Protein AF-A0A7Y4INV1-F1 (afdb_monomer_lite)

Sequence (127 aa):
MSKNYPPEASSPQYVGLEEFLYYEAFKELRLPQLPFRRKFSSPDDAAAATRYRADVVTALAEEKGFKRLPPVEHCALYERGDAALLLYRHPTQPTFSFILGCEDSAEMERLAKDFETRTGLKSVITR

Radius of gyration: 15.94 Å; chains: 1; bounding box: 28×28×62 Å

Organism: Myxococcus xanthus (NCBI:txid34)

Structure (mmCIF, N/CA/C/O backbone):
data_AF-A0A7Y4INV1-F1
#
_entry.id   AF-A0A7Y4INV1-F1
#
loop_
_atom_site.group_PDB
_atom_site.id
_atom_site.type_symbol
_atom_site.label_atom_id
_atom_site.label_alt_id
_atom_site.label_comp_id
_atom_site.label_asym_id
_atom_site.label_entity_id
_atom_site.label_seq_id
_atom_site.pdbx_PDB_ins_code
_atom_site.Cartn_x
_atom_site.Cartn_y
_atom_site.Cartn_z
_atom_site.occupancy
_atom_site.B_iso_or_equiv
_atom_site.auth_seq_id
_atom_site.auth_comp_id
_atom_site.auth_asym_id
_atom_site.auth_atom_id
_atom_site.pdbx_PDB_model_num
ATOM 1 N N . MET A 1 1 ? 1.506 5.602 -48.655 1.00 38.97 1 MET A N 1
ATOM 2 C CA . MET A 1 1 ? 1.590 4.253 -48.056 1.00 38.97 1 MET A CA 1
ATOM 3 C C . MET A 1 1 ? 1.670 4.412 -4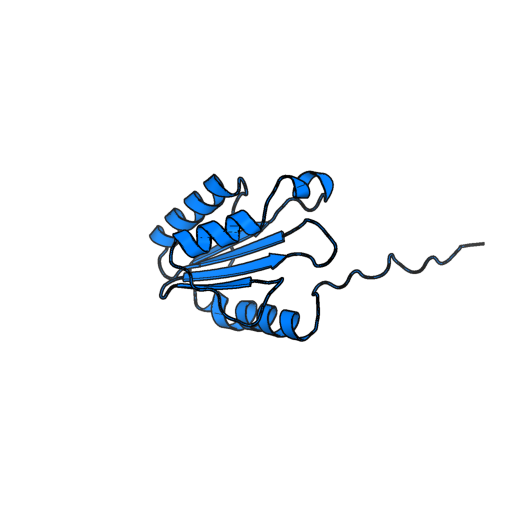6.549 1.00 38.97 1 MET A C 1
ATOM 5 O O . MET A 1 1 ? 2.745 4.666 -46.022 1.00 38.97 1 MET A O 1
ATOM 9 N N . SER A 1 2 ? 0.524 4.364 -45.874 1.00 41.84 2 SER A N 1
ATOM 10 C CA . SER A 1 2 ? 0.443 4.470 -44.416 1.00 41.84 2 SER A CA 1
ATOM 11 C C . SER A 1 2 ? 0.864 3.136 -43.807 1.00 41.84 2 SER A C 1
ATOM 13 O O . SER A 1 2 ? 0.171 2.135 -43.970 1.00 41.84 2 SER A O 1
ATOM 15 N N . LYS A 1 3 ? 2.029 3.099 -43.154 1.00 44.56 3 LYS A N 1
ATOM 16 C CA . LYS A 1 3 ? 2.408 1.968 -42.305 1.00 44.56 3 LYS A CA 1
ATOM 17 C C . LYS A 1 3 ? 1.518 2.012 -41.066 1.00 44.56 3 LYS A C 1
ATOM 19 O O . LYS A 1 3 ? 1.729 2.844 -40.190 1.00 44.56 3 LYS A O 1
ATOM 24 N N . ASN A 1 4 ? 0.537 1.115 -41.016 1.00 50.25 4 ASN A N 1
ATOM 25 C CA . ASN A 1 4 ? -0.119 0.715 -39.777 1.00 50.25 4 ASN A CA 1
ATOM 26 C C . ASN A 1 4 ? 0.932 0.022 -38.903 1.00 50.25 4 ASN A C 1
ATOM 28 O O . ASN A 1 4 ? 1.111 -1.192 -38.980 1.00 50.25 4 ASN A O 1
ATOM 32 N N . TYR A 1 5 ? 1.676 0.800 -38.121 1.00 50.19 5 TYR A N 1
ATOM 33 C CA . TYR A 1 5 ? 2.339 0.250 -36.949 1.00 50.19 5 TYR A CA 1
ATOM 34 C C . TYR A 1 5 ? 1.228 -0.170 -35.978 1.00 50.19 5 TYR A C 1
ATOM 36 O O . TYR A 1 5 ? 0.318 0.631 -35.744 1.00 50.19 5 TYR A O 1
ATOM 44 N N . PRO A 1 6 ? 1.231 -1.406 -35.447 1.00 51.50 6 PRO A N 1
ATOM 45 C CA . PRO A 1 6 ? 0.352 -1.718 -34.331 1.00 51.50 6 PRO A CA 1
ATOM 46 C C . PRO A 1 6 ? 0.675 -0.739 -33.189 1.00 51.50 6 PRO A C 1
ATOM 48 O O . PRO A 1 6 ? 1.837 -0.330 -33.071 1.00 51.50 6 PRO A O 1
ATOM 51 N N . PRO A 1 7 ? -0.320 -0.319 -32.385 1.00 57.25 7 PRO A N 1
ATOM 52 C CA . PRO A 1 7 ? -0.048 0.507 -31.214 1.00 57.25 7 PRO A CA 1
ATOM 53 C C . PRO A 1 7 ? 1.028 -0.189 -30.379 1.00 57.25 7 PRO A C 1
ATOM 55 O O . PRO A 1 7 ? 1.050 -1.423 -30.331 1.00 57.25 7 PRO A O 1
ATOM 58 N N . GLU A 1 8 ? 1.941 0.602 -29.804 1.00 57.84 8 GLU A N 1
ATOM 59 C CA . GLU A 1 8 ? 2.994 0.136 -28.897 1.00 57.84 8 GLU A CA 1
ATOM 60 C C . GLU A 1 8 ? 2.468 -1.035 -28.070 1.00 57.84 8 GLU A C 1
ATOM 62 O O . GLU A 1 8 ? 1.415 -0.912 -27.440 1.00 57.84 8 GLU A O 1
ATOM 67 N N . ALA A 1 9 ? 3.134 -2.191 -28.178 1.00 55.03 9 ALA A N 1
ATOM 68 C CA . ALA A 1 9 ? 2.698 -3.434 -27.559 1.00 55.03 9 ALA A CA 1
ATOM 69 C C . ALA A 1 9 ? 2.206 -3.140 -26.140 1.00 55.03 9 ALA A C 1
ATOM 71 O O . ALA A 1 9 ? 2.980 -2.634 -25.324 1.00 55.03 9 ALA A O 1
ATOM 72 N N . SER A 1 10 ? 0.913 -3.379 -25.881 1.00 62.00 10 SER A N 1
ATOM 73 C CA . SER A 1 10 ? 0.303 -3.103 -24.584 1.00 62.00 10 SER A CA 1
ATOM 74 C C . SER A 1 10 ? 1.146 -3.790 -23.522 1.00 62.00 10 SER A C 1
ATOM 76 O O . SER A 1 10 ? 1.169 -5.018 -23.437 1.00 62.00 10 SER A O 1
ATOM 78 N N . SER A 1 11 ? 1.913 -2.999 -22.773 1.00 66.50 11 SER A N 1
ATOM 79 C CA . SER A 1 11 ? 2.734 -3.545 -21.705 1.00 66.50 11 SER A CA 1
ATOM 80 C C . SER A 1 11 ? 1.784 -4.163 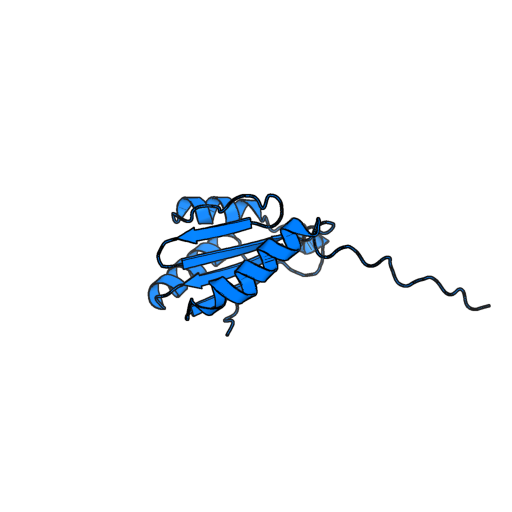-20.685 1.00 66.50 11 SER A C 1
ATOM 82 O O . SER A 1 11 ? 0.760 -3.545 -20.370 1.00 66.50 11 SER A O 1
ATOM 84 N N . PRO A 1 12 ? 2.064 -5.382 -20.202 1.00 79.62 12 PRO A N 1
ATOM 85 C CA . PRO A 1 12 ? 1.208 -5.999 -19.205 1.00 79.62 12 PRO A CA 1
ATOM 86 C C . PRO A 1 12 ? 1.140 -5.075 -17.984 1.00 79.62 12 PRO A C 1
ATOM 88 O O . PRO A 1 12 ? 2.154 -4.516 -17.580 1.00 79.62 12 PRO A O 1
ATOM 91 N N . GLN A 1 13 ? -0.052 -4.883 -17.418 1.00 85.06 13 GLN A N 1
ATOM 92 C CA . GLN A 1 13 ? -0.221 -4.083 -16.196 1.00 85.06 13 GLN A CA 1
ATOM 93 C C . GLN A 1 13 ? 0.171 -4.874 -14.940 1.00 85.06 13 GLN A C 1
ATOM 95 O O . GLN A 1 13 ? 0.493 -4.299 -13.915 1.00 85.06 13 GLN A O 1
ATOM 100 N N . TYR A 1 14 ? 0.192 -6.201 -15.018 1.00 87.88 14 TYR A N 1
ATOM 101 C CA . TYR A 1 14 ? 0.520 -7.088 -13.904 1.00 87.88 14 TYR A CA 1
ATOM 102 C C . TYR A 1 14 ? 1.477 -8.176 -14.392 1.00 87.88 14 TYR A C 1
ATOM 104 O O . TYR A 1 14 ? 1.444 -8.526 -15.572 1.00 87.88 14 TYR A O 1
ATOM 112 N N . VAL A 1 15 ? 2.322 -8.724 -13.510 1.00 87.56 15 VAL A N 1
ATOM 113 C CA . VAL A 1 15 ? 3.275 -9.789 -13.891 1.00 87.56 15 VAL A CA 1
ATOM 114 C C . VAL A 1 15 ? 2.539 -11.076 -14.288 1.00 87.56 15 VAL A C 1
ATOM 116 O O . VAL A 1 15 ? 3.022 -11.832 -15.127 1.00 87.56 15 VAL A O 1
ATOM 119 N N . GLY A 1 16 ? 1.339 -11.306 -13.745 1.00 88.69 16 GLY A N 1
ATOM 120 C CA . GLY A 1 16 ? 0.489 -12.440 -14.097 1.00 88.69 16 GLY A CA 1
ATOM 121 C C . GLY A 1 16 ? -0.919 -12.349 -13.509 1.00 88.69 16 GLY A C 1
ATOM 122 O O . GLY A 1 16 ? -1.247 -11.415 -12.776 1.00 88.69 16 GLY A O 1
ATOM 123 N N . LEU A 1 17 ? -1.753 -13.345 -13.833 1.00 8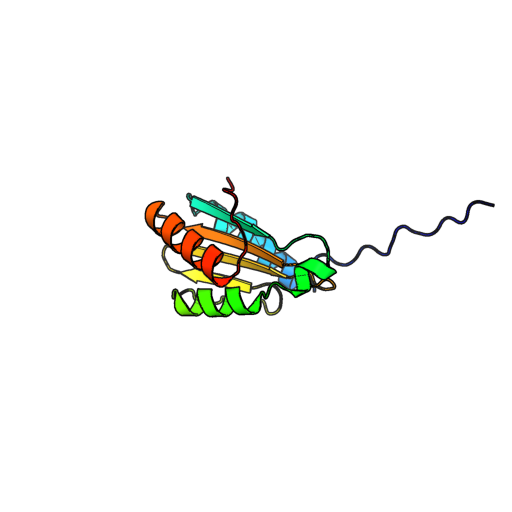8.75 17 LEU A N 1
ATOM 124 C CA . LEU A 1 17 ? -3.148 -13.425 -13.380 1.00 88.75 17 LEU A CA 1
ATOM 125 C C . LEU A 1 17 ? -3.264 -13.512 -11.853 1.00 88.75 17 LEU A C 1
ATOM 127 O O . LEU A 1 17 ? -4.145 -12.891 -11.273 1.00 88.75 17 LEU A O 1
ATOM 131 N N . GLU A 1 18 ? -2.381 -14.270 -11.205 1.00 87.38 18 GLU A N 1
ATOM 132 C CA . GLU A 1 18 ? -2.393 -14.435 -9.751 1.00 87.38 18 GLU A CA 1
ATOM 133 C C . GLU A 1 18 ? -2.190 -13.093 -9.031 1.00 87.38 18 GLU A C 1
ATOM 135 O O . GLU A 1 18 ? -3.016 -12.703 -8.208 1.00 87.38 18 GLU A O 1
ATOM 140 N N . GLU A 1 19 ? -1.151 -12.336 -9.399 1.00 87.50 19 GLU A N 1
ATOM 141 C CA . GLU A 1 19 ? -0.912 -11.012 -8.817 1.00 87.50 19 GLU A CA 1
ATOM 142 C C . GLU A 1 19 ? -2.046 -10.033 -9.095 1.00 87.50 19 GLU A C 1
ATOM 144 O O . GLU A 1 19 ? -2.426 -9.282 -8.200 1.00 87.50 19 GLU A O 1
ATOM 149 N N . PHE A 1 20 ? -2.599 -10.057 -10.310 1.00 90.25 20 PHE A N 1
ATOM 150 C CA . PHE A 1 20 ? -3.773 -9.262 -10.653 1.00 90.25 20 PHE A CA 1
ATOM 151 C C . PHE A 1 20 ? -4.940 -9.558 -9.703 1.00 90.25 20 PHE A C 1
ATOM 153 O O . PHE A 1 20 ? -5.516 -8.634 -9.132 1.00 90.25 20 PHE A O 1
ATOM 160 N N . LEU A 1 21 ? -5.263 -10.838 -9.488 1.00 90.75 21 LEU A N 1
ATOM 161 C CA . LEU A 1 21 ? -6.375 -11.240 -8.629 1.00 90.75 21 LEU A CA 1
ATOM 162 C C . LEU A 1 21 ? -6.156 -10.811 -7.177 1.00 90.75 21 LEU A C 1
ATOM 164 O O . LEU A 1 21 ? -7.076 -10.276 -6.564 1.00 90.75 21 LEU A O 1
ATOM 168 N N . TYR A 1 22 ? -4.953 -10.997 -6.631 1.00 89.44 22 TYR A N 1
ATOM 169 C CA . TYR A 1 22 ? -4.646 -10.561 -5.266 1.00 89.44 22 TYR A CA 1
ATOM 170 C C . TYR A 1 22 ? -4.676 -9.042 -5.121 1.00 89.44 22 TYR A C 1
ATOM 172 O O . TYR A 1 22 ? -5.237 -8.529 -4.150 1.00 89.44 22 TYR A O 1
ATOM 180 N N . TYR A 1 23 ? -4.099 -8.325 -6.086 1.00 91.38 23 TYR A N 1
ATOM 181 C CA . TYR A 1 23 ? -4.092 -6.870 -6.102 1.00 91.38 23 TYR A CA 1
ATOM 182 C C . TYR A 1 23 ? -5.517 -6.310 -6.128 1.00 91.38 23 TYR A C 1
ATOM 184 O O . TYR A 1 23 ? -5.878 -5.520 -5.255 1.00 91.38 23 TYR A O 1
ATOM 192 N N . GLU A 1 24 ? -6.345 -6.751 -7.079 1.00 92.00 24 GLU A N 1
ATOM 193 C CA . GLU A 1 24 ? -7.719 -6.264 -7.207 1.00 92.00 24 GLU A CA 1
ATOM 194 C C . GLU A 1 24 ? -8.595 -6.721 -6.037 1.00 92.00 24 GLU A C 1
ATOM 196 O O . GLU A 1 24 ? -9.351 -5.917 -5.505 1.00 92.00 24 GLU A O 1
ATOM 201 N N . ALA A 1 25 ? -8.461 -7.958 -5.546 1.00 91.69 25 ALA A N 1
ATOM 202 C CA . ALA A 1 25 ? -9.219 -8.401 -4.375 1.00 91.69 25 ALA A CA 1
ATOM 203 C C . ALA A 1 25 ? -8.902 -7.544 -3.141 1.00 91.69 25 ALA A C 1
ATOM 205 O O . ALA A 1 25 ? -9.808 -7.111 -2.431 1.00 91.69 25 ALA A O 1
ATOM 206 N N . PHE A 1 26 ? -7.628 -7.239 -2.892 1.00 92.69 26 PHE A N 1
ATOM 207 C CA . PHE A 1 26 ? -7.252 -6.378 -1.773 1.00 92.69 26 PHE A CA 1
ATOM 208 C C . PHE A 1 26 ? -7.753 -4.941 -1.968 1.00 92.69 26 PHE A C 1
ATOM 210 O O . PHE A 1 26 ? -8.265 -4.320 -1.031 1.00 92.69 26 PHE A O 1
ATOM 217 N N . LYS A 1 27 ? -7.643 -4.423 -3.195 1.00 92.81 27 LYS A N 1
ATOM 218 C CA . LYS A 1 27 ? -8.085 -3.077 -3.555 1.00 92.81 27 LYS A CA 1
ATOM 219 C C . LYS A 1 27 ? -9.596 -2.893 -3.441 1.00 92.81 27 LYS A C 1
ATOM 221 O O . LYS A 1 27 ? -10.026 -1.858 -2.948 1.00 92.81 27 LYS A O 1
ATOM 226 N N . GLU A 1 28 ? -10.377 -3.882 -3.859 1.00 94.00 28 GLU A N 1
ATOM 227 C CA . GLU A 1 28 ? -11.838 -3.796 -3.950 1.00 94.00 28 GLU A CA 1
ATOM 228 C C . GLU A 1 28 ? -12.554 -4.344 -2.707 1.00 94.00 28 GLU A C 1
ATOM 230 O O . GLU A 1 28 ? -13.698 -3.977 -2.449 1.00 94.00 28 GLU A O 1
ATOM 235 N N . LEU A 1 29 ? -11.909 -5.201 -1.905 1.00 92.38 29 LEU A N 1
ATOM 236 C CA . LEU A 1 29 ? -12.540 -5.800 -0.720 1.00 92.38 29 LEU A CA 1
ATOM 237 C C . LEU A 1 29 ? -11.958 -5.286 0.591 1.00 92.38 29 LEU A C 1
ATOM 239 O O . LEU A 1 29 ? -12.720 -5.018 1.518 1.00 92.38 29 LEU A O 1
ATOM 243 N N . ARG A 1 30 ? -10.629 -5.148 0.703 1.00 92.06 30 ARG A N 1
ATOM 244 C CA . ARG A 1 30 ? -9.976 -4.811 1.979 1.00 92.06 30 ARG A CA 1
ATOM 245 C C . ARG A 1 30 ? -9.838 -3.311 2.195 1.00 92.06 30 ARG A C 1
ATOM 247 O O . ARG A 1 30 ? -10.221 -2.821 3.258 1.00 92.06 30 ARG A O 1
ATOM 254 N N . LEU A 1 31 ? -9.303 -2.582 1.213 1.00 92.88 31 LEU A N 1
ATOM 255 C CA . LEU A 1 31 ? -9.116 -1.131 1.326 1.00 92.88 31 LEU A CA 1
ATOM 256 C C . LEU A 1 31 ? -10.426 -0.365 1.576 1.00 92.88 31 LEU A C 1
ATOM 258 O O . LEU A 1 31 ? -10.395 0.534 2.417 1.00 92.88 31 LEU A O 1
ATOM 262 N N . PRO A 1 32 ? -11.576 -0.705 0.951 1.00 94.50 32 PRO A N 1
ATOM 263 C CA . PRO A 1 32 ? -12.823 0.029 1.152 1.00 94.50 32 PRO A CA 1
ATOM 264 C C . PRO A 1 32 ? -13.317 0.036 2.599 1.00 94.50 32 PRO A C 1
ATOM 266 O O . PRO A 1 32 ? -13.990 0.984 2.996 1.00 94.50 32 PRO A O 1
ATOM 269 N N . GLN A 1 33 ? -12.924 -0.965 3.394 1.00 95.00 33 GLN A N 1
ATOM 270 C CA . GLN A 1 33 ? -13.264 -1.080 4.815 1.00 95.00 33 GLN A CA 1
ATOM 271 C C . GLN A 1 33 ? -12.527 -0.059 5.698 1.00 95.00 33 GLN A C 1
ATOM 273 O O . GLN A 1 33 ? -12.910 0.139 6.844 1.00 95.00 33 GLN A O 1
ATOM 278 N N . LEU A 1 34 ? -11.474 0.589 5.186 1.00 96.38 34 LEU A N 1
ATOM 279 C CA . LEU A 1 34 ? -10.675 1.567 5.924 1.00 96.38 34 LEU A CA 1
ATOM 280 C C . LEU A 1 34 ? -11.123 2.986 5.548 1.00 96.38 34 LEU A C 1
ATOM 282 O O . LEU A 1 34 ? -10.874 3.399 4.414 1.00 96.38 34 LEU A O 1
ATOM 286 N N . PRO A 1 35 ? -11.782 3.740 6.444 1.00 96.25 35 PRO A N 1
ATOM 287 C CA . PRO A 1 35 ? -12.418 5.019 6.123 1.00 96.25 35 PRO A CA 1
ATOM 288 C C . PRO A 1 35 ? -11.435 6.121 5.715 1.00 96.25 35 PRO A C 1
ATOM 290 O O . PRO A 1 35 ? -11.805 7.017 4.955 1.00 96.25 35 PRO A O 1
ATOM 293 N N . PHE A 1 36 ? -10.187 6.068 6.183 1.00 97.75 36 PHE A N 1
ATOM 294 C CA . PHE A 1 36 ? -9.174 7.063 5.851 1.00 97.75 36 PHE A CA 1
ATOM 295 C C . PHE A 1 36 ? -8.146 6.449 4.917 1.00 97.75 36 PHE A C 1
ATOM 297 O O . PHE A 1 36 ? -7.442 5.515 5.292 1.00 97.75 36 PHE A O 1
ATOM 304 N N . ARG A 1 37 ? -8.056 6.973 3.690 1.00 97.69 37 ARG A N 1
ATOM 305 C CA . ARG A 1 37 ? -7.147 6.448 2.670 1.00 97.69 37 ARG A CA 1
ATOM 306 C C . ARG A 1 37 ? -6.333 7.533 1.995 1.00 97.69 37 ARG A C 1
ATOM 308 O O . ARG A 1 37 ? -6.829 8.629 1.713 1.00 97.69 37 ARG A O 1
ATOM 315 N N . ARG A 1 38 ? -5.081 7.199 1.688 1.00 97.88 38 ARG A N 1
ATOM 316 C CA . ARG A 1 38 ? -4.182 8.039 0.902 1.00 97.88 38 ARG A CA 1
ATOM 317 C C . ARG A 1 38 ? -3.434 7.242 -0.151 1.00 97.88 38 ARG A C 1
ATOM 319 O O . ARG A 1 38 ? -2.889 6.183 0.146 1.00 97.88 38 ARG A O 1
ATOM 326 N N . LYS A 1 39 ? -3.343 7.797 -1.359 1.00 97.88 39 LYS A N 1
ATOM 327 C CA . LYS A 1 39 ? -2.544 7.254 -2.459 1.00 97.88 39 LYS A CA 1
ATOM 328 C C . LYS A 1 39 ? -1.272 8.064 -2.652 1.00 97.88 39 LYS A C 1
ATOM 330 O O . LYS A 1 39 ? -1.291 9.291 -2.623 1.00 97.88 39 LYS A O 1
ATOM 335 N N . PHE A 1 40 ? -0.190 7.353 -2.910 1.00 97.88 40 PHE A N 1
ATOM 336 C CA . PHE A 1 40 ? 1.125 7.868 -3.251 1.00 97.88 40 PHE A CA 1
ATOM 337 C C . PHE A 1 40 ? 1.497 7.289 -4.608 1.00 97.88 40 PHE A C 1
ATOM 339 O O . PHE A 1 40 ? 1.275 6.103 -4.850 1.00 97.88 40 PHE A O 1
ATOM 346 N N . SER A 1 41 ? 2.045 8.106 -5.498 1.00 96.94 41 SER A N 1
ATOM 347 C CA . SER A 1 41 ? 2.465 7.654 -6.828 1.00 96.94 41 SER A CA 1
ATOM 348 C C . SER A 1 41 ? 3.833 8.235 -7.134 1.00 96.94 41 SER A C 1
ATOM 350 O O . SER A 1 41 ? 4.048 9.425 -6.898 1.00 96.94 41 SER A O 1
ATOM 352 N N . SER A 1 42 ? 4.748 7.412 -7.644 1.00 94.62 42 SER A N 1
ATOM 353 C CA . SER A 1 42 ? 5.947 7.931 -8.299 1.00 94.62 42 SER A CA 1
ATOM 354 C C . SER A 1 42 ? 5.548 8.786 -9.509 1.00 94.62 42 SER A C 1
ATOM 356 O O . SER A 1 42 ? 4.450 8.602 -10.036 1.00 94.62 42 SER A O 1
ATOM 358 N N . PRO A 1 43 ? 6.425 9.679 -9.992 1.00 93.00 43 PRO A N 1
ATOM 359 C CA . PRO A 1 43 ? 6.215 10.332 -11.279 1.00 93.00 43 PRO A CA 1
ATOM 360 C C . PRO A 1 43 ? 5.987 9.308 -12.399 1.00 93.00 43 PRO A C 1
ATOM 362 O O . PRO A 1 43 ? 6.603 8.242 -12.378 1.00 93.00 43 PRO A O 1
ATOM 365 N N . ASP A 1 44 ? 5.148 9.651 -13.377 1.00 87.88 44 ASP A N 1
ATOM 366 C CA . ASP A 1 44 ? 4.902 8.805 -14.556 1.00 87.88 44 ASP A CA 1
ATOM 367 C C . ASP A 1 44 ? 6.105 8.792 -15.518 1.00 87.88 44 ASP A C 1
ATOM 369 O O . ASP A 1 44 ? 6.300 7.844 -16.276 1.00 87.88 44 ASP A O 1
ATOM 373 N N . ASP A 1 45 ? 6.950 9.829 -15.473 1.00 90.19 45 ASP A N 1
ATOM 374 C CA . ASP A 1 45 ? 8.210 9.859 -16.215 1.00 90.19 45 ASP A CA 1
ATOM 375 C C . ASP A 1 45 ? 9.200 8.835 -15.639 1.00 90.19 45 ASP A C 1
ATOM 377 O O . ASP A 1 45 ? 9.628 8.936 -14.485 1.00 90.19 45 ASP A O 1
ATOM 381 N N . ALA A 1 46 ? 9.601 7.862 -16.461 1.00 83.19 46 ALA A N 1
ATOM 382 C CA . ALA A 1 46 ? 10.451 6.756 -16.033 1.00 83.19 46 ALA A CA 1
ATOM 383 C C . ALA A 1 46 ? 11.812 7.229 -15.496 1.00 83.19 46 ALA A C 1
ATOM 385 O O . ALA A 1 46 ? 12.299 6.684 -14.504 1.00 83.19 46 ALA A O 1
ATOM 386 N N . ALA A 1 47 ? 12.418 8.253 -16.105 1.00 85.06 47 ALA A N 1
ATOM 387 C CA . ALA A 1 47 ? 13.710 8.774 -15.666 1.00 85.06 47 ALA A CA 1
ATOM 388 C C . ALA A 1 47 ? 13.607 9.423 -14.277 1.00 85.06 47 ALA A C 1
ATOM 390 O O . ALA A 1 47 ? 14.436 9.154 -13.405 1.00 85.06 47 ALA A O 1
ATOM 391 N N . ALA A 1 48 ? 12.564 10.214 -14.029 1.00 85.25 48 ALA A N 1
ATOM 392 C CA . ALA A 1 48 ? 12.268 10.772 -12.717 1.00 85.25 48 ALA A CA 1
ATOM 393 C C . ALA A 1 48 ? 11.905 9.685 -11.691 1.00 85.25 48 ALA A C 1
ATOM 395 O O . ALA A 1 48 ? 12.343 9.765 -10.540 1.00 85.25 48 ALA A O 1
ATOM 396 N N . ALA A 1 49 ? 11.163 8.650 -12.100 1.00 84.50 49 ALA A N 1
ATOM 397 C CA . ALA A 1 49 ? 10.729 7.557 -11.234 1.00 84.50 49 ALA A CA 1
ATOM 398 C C . ALA A 1 49 ? 11.895 6.748 -10.647 1.00 84.50 49 ALA A C 1
ATOM 400 O O . ALA A 1 49 ? 11.812 6.341 -9.492 1.00 84.50 49 ALA A O 1
ATOM 401 N N . THR A 1 50 ? 13.014 6.591 -11.371 1.00 85.31 50 THR A N 1
ATOM 402 C CA . THR A 1 50 ? 14.207 5.867 -10.870 1.00 85.31 50 THR A CA 1
ATOM 403 C C . THR A 1 50 ? 14.801 6.430 -9.574 1.00 85.31 50 THR A C 1
ATOM 405 O O . THR A 1 50 ? 15.525 5.725 -8.870 1.00 85.31 50 THR A O 1
ATOM 408 N N . ARG A 1 51 ? 14.502 7.693 -9.240 1.00 86.25 51 ARG A N 1
ATOM 409 C CA . ARG A 1 51 ? 14.939 8.335 -7.989 1.00 86.25 51 ARG A CA 1
ATOM 410 C C . ARG A 1 51 ? 14.154 7.846 -6.773 1.00 86.25 51 ARG A C 1
ATOM 412 O O . ARG A 1 51 ? 14.611 8.021 -5.647 1.00 86.25 51 ARG A O 1
ATOM 419 N N . TYR A 1 52 ? 12.987 7.251 -6.998 1.00 90.44 52 TYR A N 1
ATOM 420 C CA . TYR A 1 52 ? 12.109 6.722 -5.968 1.00 90.44 52 TYR A CA 1
ATOM 421 C C . TYR A 1 52 ? 12.253 5.208 -5.878 1.00 90.44 52 TYR A C 1
ATOM 423 O O . TYR A 1 52 ? 12.587 4.517 -6.838 1.00 90.44 52 TYR A O 1
ATOM 431 N N . ARG A 1 53 ? 12.026 4.685 -4.678 1.00 89.75 53 ARG A N 1
ATOM 432 C CA . ARG A 1 53 ? 12.441 3.338 -4.301 1.00 89.75 53 ARG A CA 1
ATOM 433 C C . ARG A 1 53 ? 11.301 2.630 -3.578 1.00 89.75 53 ARG A C 1
ATOM 435 O O . ARG A 1 53 ? 10.949 2.991 -2.459 1.00 89.75 53 ARG A O 1
ATOM 442 N N . ALA A 1 54 ? 10.695 1.639 -4.227 1.00 91.31 54 ALA A N 1
ATOM 443 C CA . ALA A 1 54 ? 9.575 0.881 -3.661 1.00 91.31 54 ALA A CA 1
ATOM 444 C C . ALA A 1 54 ? 9.993 -0.008 -2.468 1.00 91.31 54 ALA A C 1
ATOM 446 O O . ALA A 1 54 ? 9.190 -0.296 -1.582 1.00 91.31 54 ALA A O 1
ATOM 447 N N . ASP A 1 55 ? 11.263 -0.407 -2.403 1.00 92.62 55 ASP A N 1
ATOM 448 C CA . ASP A 1 55 ? 11.866 -1.103 -1.262 1.00 92.62 55 ASP A CA 1
ATOM 449 C C . ASP A 1 55 ? 11.852 -0.250 0.013 1.00 92.62 55 ASP A C 1
ATOM 451 O O . ASP A 1 55 ? 11.657 -0.780 1.103 1.00 92.62 55 ASP A O 1
ATOM 455 N N . VAL A 1 56 ? 11.937 1.078 -0.115 1.00 95.38 56 VAL A N 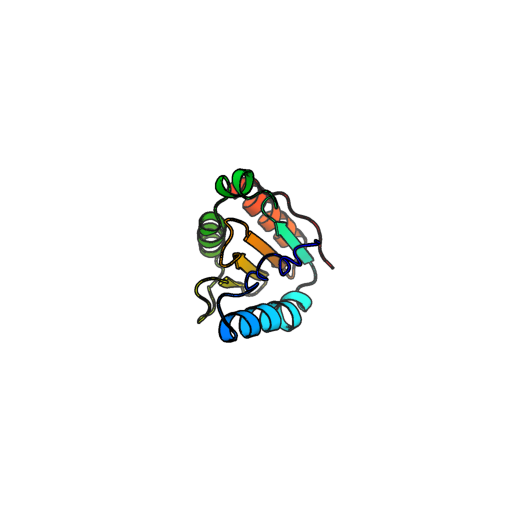1
ATOM 456 C CA . VAL A 1 56 ? 11.806 1.997 1.025 1.00 95.38 56 VAL A CA 1
ATOM 457 C C . VAL A 1 56 ? 10.395 1.953 1.625 1.00 95.38 56 VAL A C 1
ATOM 459 O O . VAL A 1 56 ? 10.245 2.034 2.843 1.00 95.38 56 VAL A O 1
ATOM 462 N N . VAL A 1 57 ? 9.362 1.782 0.791 1.00 95.88 57 VAL A N 1
ATOM 463 C CA . VAL A 1 57 ? 7.970 1.598 1.248 1.00 95.88 57 VAL A CA 1
ATOM 464 C C . VAL A 1 57 ? 7.846 0.296 2.034 1.00 95.88 57 VAL A C 1
ATOM 466 O O . VAL A 1 57 ? 7.242 0.284 3.101 1.00 95.88 57 VAL A O 1
ATOM 469 N N . THR A 1 58 ? 8.451 -0.779 1.522 1.00 94.12 58 THR A N 1
ATOM 470 C CA . THR A 1 58 ? 8.447 -2.105 2.158 1.00 94.12 58 THR A CA 1
ATOM 471 C C . THR A 1 58 ? 9.120 -2.061 3.529 1.00 94.12 58 THR A C 1
ATOM 473 O O . THR A 1 58 ? 8.497 -2.429 4.521 1.00 94.12 58 THR A O 1
ATOM 476 N N . ALA A 1 59 ? 10.339 -1.518 3.605 1.00 95.50 59 ALA A N 1
ATOM 477 C CA . ALA A 1 59 ? 11.073 -1.394 4.862 1.00 95.50 59 ALA A CA 1
ATOM 478 C C . ALA A 1 59 ? 10.297 -0.570 5.901 1.00 95.50 59 ALA A C 1
ATOM 480 O O . ALA A 1 59 ? 10.170 -0.978 7.052 1.00 95.50 59 ALA A O 1
ATOM 481 N N . LEU A 1 60 ? 9.710 0.562 5.493 1.00 97.62 60 LEU A N 1
ATOM 482 C CA . LEU A 1 60 ? 8.929 1.385 6.416 1.00 97.62 60 LEU A CA 1
ATOM 483 C C . LEU A 1 60 ? 7.630 0.698 6.864 1.00 97.62 60 LEU A C 1
ATOM 485 O O . LEU A 1 60 ? 7.228 0.859 8.013 1.00 97.62 60 LEU A O 1
ATOM 489 N N . ALA A 1 61 ? 6.967 -0.064 5.992 1.00 97.00 61 ALA A N 1
ATOM 490 C CA . ALA A 1 61 ? 5.781 -0.829 6.369 1.00 97.00 61 ALA A CA 1
ATOM 491 C C . ALA A 1 61 ? 6.109 -1.830 7.488 1.00 97.00 61 ALA A C 1
ATOM 493 O O . ALA A 1 61 ? 5.422 -1.865 8.510 1.00 97.00 61 ALA A O 1
ATOM 494 N N . GLU A 1 62 ? 7.205 -2.572 7.336 1.00 95.75 62 GLU A N 1
ATOM 495 C CA . GLU A 1 62 ? 7.690 -3.519 8.344 1.00 95.75 62 GLU A CA 1
ATOM 496 C C . GLU A 1 62 ? 8.080 -2.805 9.651 1.00 95.75 62 GLU A C 1
ATOM 498 O O . GLU A 1 62 ? 7.631 -3.208 10.725 1.00 95.75 62 GLU A O 1
ATOM 503 N N . GLU A 1 63 ? 8.814 -1.684 9.573 1.00 97.69 63 GLU A N 1
ATOM 504 C CA . GLU A 1 63 ? 9.143 -0.831 10.732 1.00 97.69 63 GLU A CA 1
ATOM 505 C C . GLU A 1 63 ? 7.885 -0.355 11.486 1.00 97.69 63 GLU A C 1
ATOM 507 O O . GLU A 1 63 ? 7.901 -0.214 12.710 1.00 97.69 63 GLU A O 1
ATOM 512 N N . LY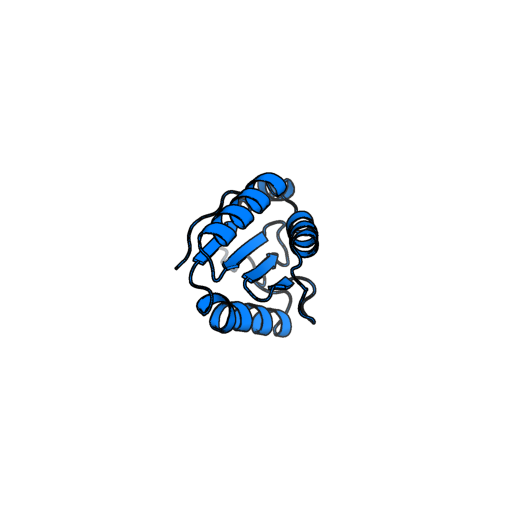S A 1 64 ? 6.782 -0.102 10.769 1.00 97.50 64 LYS A N 1
ATOM 513 C CA . LYS A 1 64 ? 5.498 0.360 11.328 1.00 97.50 64 LYS A CA 1
ATOM 514 C C . LYS A 1 64 ? 4.575 -0.780 11.768 1.00 97.50 64 LYS A C 1
ATOM 516 O O . LYS A 1 64 ? 3.425 -0.520 12.132 1.00 97.50 64 LYS A O 1
ATOM 521 N N . GLY A 1 65 ? 5.073 -2.016 11.766 1.00 97.19 65 GLY A N 1
ATOM 522 C CA . GLY A 1 65 ? 4.368 -3.194 12.265 1.00 97.19 65 GLY A CA 1
ATOM 523 C C . GLY A 1 65 ? 3.361 -3.791 11.285 1.00 97.19 65 GLY A C 1
ATOM 524 O O . GLY A 1 65 ? 2.555 -4.631 11.688 1.00 97.19 65 GLY A O 1
ATOM 525 N N . PHE A 1 66 ? 3.390 -3.379 10.016 1.00 97.12 66 PHE A N 1
ATOM 526 C CA . PHE A 1 66 ? 2.606 -4.043 8.987 1.00 97.12 66 PHE A CA 1
ATOM 527 C C . PHE A 1 66 ? 3.226 -5.403 8.660 1.00 97.12 66 PHE A C 1
ATOM 529 O O . PHE A 1 66 ? 4.438 -5.540 8.498 1.00 97.12 66 PHE A O 1
ATOM 536 N N . LYS A 1 67 ? 2.377 -6.417 8.525 1.00 95.12 67 LYS A N 1
ATOM 537 C CA . LYS A 1 67 ? 2.764 -7.769 8.133 1.00 95.12 67 LYS A CA 1
ATOM 538 C C . LYS A 1 67 ? 2.430 -7.979 6.671 1.00 95.12 67 LYS A C 1
ATOM 540 O O . LYS A 1 67 ? 1.301 -7.733 6.252 1.00 95.12 67 LYS A O 1
ATOM 545 N N . ARG A 1 68 ? 3.408 -8.453 5.905 1.00 92.81 68 ARG A N 1
ATOM 546 C CA . ARG A 1 68 ? 3.213 -8.796 4.499 1.00 92.81 68 ARG A CA 1
ATOM 547 C C . ARG A 1 68 ? 2.329 -10.038 4.372 1.00 92.81 68 ARG A C 1
ATOM 549 O O . ARG A 1 68 ? 2.586 -11.041 5.038 1.00 92.81 68 ARG A O 1
ATOM 556 N N . LEU A 1 69 ? 1.326 -9.980 3.501 1.00 88.75 69 LEU A N 1
ATOM 557 C CA . LEU A 1 69 ? 0.502 -11.134 3.150 1.00 88.75 69 LEU A CA 1
ATOM 558 C C . LEU A 1 69 ? 1.127 -11.878 1.952 1.00 88.75 69 LEU A C 1
ATOM 560 O O . LEU A 1 69 ? 1.371 -11.250 0.917 1.00 88.75 69 LEU A O 1
ATOM 564 N N . PRO A 1 70 ? 1.396 -13.194 2.053 1.00 79.56 70 PRO A N 1
ATOM 565 C CA . PRO A 1 70 ? 1.764 -14.019 0.897 1.00 79.56 70 PRO A CA 1
ATOM 566 C C . PRO A 1 70 ? 0.558 -14.202 -0.051 1.00 79.56 70 PRO A C 1
ATOM 568 O O . PRO A 1 70 ? -0.578 -14.075 0.412 1.00 79.56 70 PRO A O 1
ATOM 571 N N . PRO A 1 71 ? 0.746 -14.522 -1.352 1.00 64.75 71 PRO A N 1
ATOM 572 C CA . PRO A 1 71 ? 1.985 -14.930 -2.041 1.00 64.75 71 PRO A CA 1
ATOM 573 C C . PRO A 1 71 ? 2.651 -13.834 -2.902 1.00 64.75 71 PRO A C 1
ATOM 575 O O . PRO A 1 71 ? 3.595 -14.107 -3.632 1.00 64.75 71 PRO A O 1
ATOM 578 N N . VAL A 1 72 ? 2.155 -12.598 -2.859 1.00 66.00 72 VAL A N 1
ATOM 579 C CA . VAL A 1 72 ? 2.449 -11.570 -3.871 1.00 66.00 72 VAL A CA 1
ATOM 580 C C . VAL A 1 72 ? 3.891 -11.046 -3.747 1.00 66.00 72 VAL A C 1
ATOM 582 O O . VAL A 1 72 ? 4.247 -10.418 -2.742 1.00 66.00 72 VAL A O 1
ATOM 585 N N . GLU A 1 73 ? 4.743 -11.340 -4.740 1.00 73.88 73 GLU A N 1
ATOM 586 C CA . GLU A 1 73 ? 6.168 -10.975 -4.746 1.00 73.88 73 GLU A CA 1
ATOM 587 C C . GLU A 1 73 ? 6.422 -9.575 -5.312 1.00 73.88 73 GLU A C 1
ATOM 589 O O . GLU A 1 73 ? 7.196 -8.823 -4.705 1.00 73.88 73 GLU A O 1
ATOM 594 N N . HIS A 1 74 ? 5.790 -9.217 -6.441 1.00 83.19 74 HIS A N 1
ATOM 595 C CA . HIS A 1 74 ? 6.002 -7.958 -7.162 1.00 83.19 74 HIS A CA 1
ATOM 596 C C . HIS A 1 74 ? 5.037 -6.875 -6.685 1.00 83.19 74 HIS A C 1
ATOM 598 O O . HIS A 1 74 ? 5.478 -5.858 -6.148 1.00 83.19 74 HIS A O 1
ATOM 604 N N . CYS A 1 75 ? 3.729 -7.098 -6.754 1.00 85.56 75 CYS A N 1
ATOM 605 C CA . CYS A 1 75 ? 2.818 -6.315 -5.914 1.00 85.56 75 CYS A CA 1
ATOM 606 C C . CYS A 1 75 ? 2.959 -6.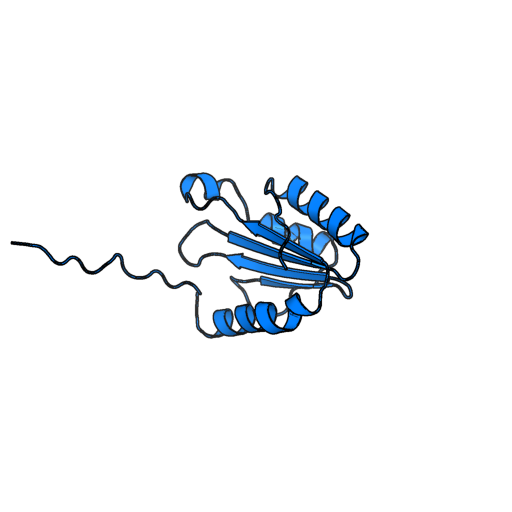795 -4.464 1.00 85.56 75 CYS A C 1
ATOM 608 O O . CYS A 1 75 ? 3.287 -7.952 -4.232 1.00 85.56 75 CYS A O 1
ATOM 610 N N . ALA A 1 76 ? 2.779 -5.924 -3.474 1.00 91.12 76 ALA A N 1
ATOM 611 C CA . ALA A 1 76 ? 2.903 -6.316 -2.074 1.00 91.12 76 ALA A CA 1
ATOM 612 C C . ALA A 1 76 ? 1.720 -5.799 -1.260 1.00 91.12 76 ALA A C 1
ATOM 614 O O . ALA A 1 76 ? 1.348 -4.628 -1.341 1.00 91.12 76 ALA A O 1
ATOM 615 N N . LEU A 1 77 ? 1.134 -6.703 -0.483 1.00 94.00 77 LEU A N 1
ATOM 616 C CA . LEU A 1 77 ? -0.014 -6.452 0.374 1.00 94.00 77 LEU A CA 1
ATOM 617 C C . LEU A 1 77 ? 0.455 -6.506 1.818 1.00 94.00 77 LEU A C 1
ATOM 619 O O . LEU A 1 77 ? 1.153 -7.452 2.193 1.00 94.00 77 LEU A O 1
ATOM 623 N N . TYR A 1 78 ? 0.064 -5.530 2.625 1.00 95.62 78 TYR A N 1
ATOM 624 C CA . TYR A 1 78 ? 0.393 -5.526 4.039 1.00 95.62 78 TYR A CA 1
ATOM 625 C C . TYR A 1 78 ? -0.804 -5.177 4.907 1.00 95.62 78 TYR A C 1
ATOM 627 O O . TYR A 1 78 ? -1.604 -4.304 4.566 1.00 95.62 78 TYR A O 1
ATOM 635 N N . GLU A 1 79 ? -0.865 -5.810 6.073 1.00 94.38 79 GLU A N 1
ATOM 636 C CA . GLU A 1 79 ? -1.886 -5.564 7.081 1.00 94.38 79 GLU A CA 1
ATOM 637 C C . GLU A 1 79 ? -1.285 -5.276 8.450 1.00 94.38 79 GLU A C 1
ATOM 639 O O . GLU A 1 79 ? -0.329 -5.904 8.905 1.00 94.38 79 GLU A O 1
ATOM 644 N N . ARG A 1 80 ? -1.915 -4.333 9.130 1.00 95.81 80 ARG A N 1
ATOM 645 C CA . ARG A 1 80 ? -1.782 -4.012 10.544 1.00 95.81 80 ARG A CA 1
ATOM 646 C C . ARG A 1 80 ? -3.216 -3.967 11.076 1.00 95.81 80 ARG A C 1
ATOM 648 O O . ARG A 1 80 ? -4.101 -3.588 10.326 1.00 95.81 80 ARG A O 1
ATOM 655 N N . GLY A 1 81 ? -3.496 -4.396 12.305 1.00 93.31 81 GLY A N 1
ATOM 656 C CA . GLY A 1 81 ? -4.890 -4.585 12.761 1.00 93.31 81 GLY A CA 1
ATOM 657 C C . GLY A 1 81 ? -5.851 -3.433 12.406 1.00 93.31 81 GLY A C 1
ATOM 658 O O . GLY A 1 81 ? -6.964 -3.687 11.969 1.00 93.31 81 GLY A O 1
ATOM 659 N N . ASP A 1 82 ? -5.364 -2.196 12.488 1.00 95.56 82 ASP A N 1
ATOM 660 C CA . ASP A 1 82 ? -6.051 -0.926 12.227 1.00 95.56 82 ASP A CA 1
ATOM 661 C C . ASP A 1 82 ? -5.741 -0.280 10.854 1.00 95.56 82 ASP A C 1
ATOM 663 O O . ASP A 1 82 ? -6.219 0.819 10.561 1.00 95.56 82 ASP A O 1
ATOM 667 N N . ALA A 1 83 ? -4.883 -0.882 10.022 1.00 97.75 83 ALA A N 1
ATOM 668 C CA . ALA A 1 83 ? -4.381 -0.270 8.792 1.00 97.75 83 ALA A CA 1
ATOM 669 C C . ALA A 1 83 ? -3.979 -1.286 7.708 1.00 97.75 83 ALA A C 1
ATOM 671 O O . ALA A 1 83 ? -3.612 -2.425 7.971 1.00 97.75 83 ALA A O 1
ATOM 672 N N . ALA A 1 84 ? -3.979 -0.862 6.450 1.00 97.44 84 ALA A N 1
ATOM 673 C CA . ALA A 1 84 ? -3.521 -1.686 5.335 1.00 97.44 84 ALA A CA 1
ATOM 674 C C . ALA A 1 84 ? -2.666 -0.887 4.354 1.00 97.44 84 ALA A C 1
ATOM 676 O O . ALA A 1 84 ? -2.847 0.322 4.198 1.00 97.44 84 ALA A O 1
ATOM 677 N N . LEU A 1 85 ? -1.755 -1.578 3.670 1.00 97.56 85 LEU A N 1
ATOM 678 C CA . LEU A 1 85 ? -0.918 -1.019 2.616 1.00 97.56 85 LEU A CA 1
ATOM 679 C C . LEU A 1 85 ? -1.000 -1.904 1.374 1.00 97.56 85 LEU A C 1
ATOM 681 O O . LEU A 1 85 ? -0.687 -3.090 1.422 1.00 97.56 85 LEU A O 1
ATOM 685 N N . LEU A 1 86 ? -1.378 -1.304 0.250 1.00 96.38 86 LEU A N 1
ATOM 686 C CA . LEU A 1 86 ? -1.349 -1.923 -1.072 1.00 96.38 86 LEU A CA 1
ATOM 687 C C . LEU A 1 86 ? -0.243 -1.277 -1.904 1.00 96.38 86 LEU A C 1
ATOM 689 O O . LEU A 1 86 ? -0.398 -0.126 -2.298 1.00 96.38 86 LEU A O 1
ATOM 693 N N . LEU A 1 87 ? 0.848 -1.990 -2.181 1.00 96.00 87 LEU A N 1
ATOM 694 C CA . LEU A 1 87 ? 1.950 -1.536 -3.033 1.00 96.00 87 LEU A CA 1
ATOM 695 C C . LEU A 1 87 ? 1.844 -2.186 -4.415 1.00 96.00 87 LEU A C 1
ATOM 697 O O . LEU A 1 87 ? 1.950 -3.402 -4.554 1.00 96.00 87 LEU A O 1
ATOM 701 N N . TYR A 1 88 ? 1.696 -1.355 -5.440 1.00 94.56 88 TYR A N 1
ATOM 702 C CA . TYR A 1 88 ? 1.771 -1.732 -6.845 1.00 94.56 88 TYR A CA 1
ATOM 703 C C . TYR A 1 88 ? 3.122 -1.330 -7.427 1.00 94.56 88 TYR A C 1
ATOM 705 O O . TYR A 1 88 ? 3.508 -0.164 -7.329 1.00 94.56 88 TYR A O 1
ATOM 713 N N . ARG A 1 89 ? 3.799 -2.257 -8.105 1.00 93.12 89 ARG A N 1
ATOM 714 C CA . ARG A 1 89 ? 4.980 -1.973 -8.929 1.00 93.12 89 ARG A CA 1
ATOM 715 C C . ARG A 1 89 ? 4.656 -2.313 -10.376 1.00 93.12 89 ARG A C 1
ATOM 717 O O . ARG A 1 89 ? 4.179 -3.410 -10.647 1.00 93.12 89 ARG A O 1
ATOM 724 N N . HIS A 1 90 ? 4.938 -1.403 -11.305 1.00 91.50 90 HIS A N 1
ATOM 725 C CA . HIS A 1 90 ? 4.749 -1.704 -12.722 1.00 91.50 90 HIS A CA 1
ATOM 726 C C . HIS A 1 90 ? 5.712 -2.834 -13.139 1.00 91.50 90 HIS A C 1
ATOM 728 O O . HIS A 1 90 ? 6.859 -2.845 -12.687 1.00 91.50 90 HIS A O 1
ATOM 734 N N . PRO A 1 91 ? 5.294 -3.817 -13.956 1.00 89.44 91 PRO A N 1
ATOM 735 C CA . PRO A 1 91 ? 6.137 -4.975 -14.278 1.00 89.44 91 PRO A CA 1
ATOM 736 C C . PRO A 1 91 ? 7.350 -4.629 -15.151 1.00 89.44 91 PRO A C 1
ATOM 738 O O . PRO A 1 91 ? 8.391 -5.267 -15.038 1.00 89.44 91 PRO A O 1
ATOM 741 N N . THR A 1 92 ? 7.236 -3.616 -16.014 1.00 88.38 92 THR A N 1
ATOM 742 C CA . THR A 1 92 ? 8.292 -3.247 -16.981 1.00 88.38 92 THR A CA 1
ATOM 743 C C . THR A 1 92 ? 8.829 -1.824 -16.831 1.00 88.38 92 THR A C 1
ATOM 745 O O . THR A 1 92 ? 9.745 -1.439 -17.553 1.00 88.38 92 THR A O 1
ATOM 748 N N . GLN A 1 93 ? 8.275 -1.028 -15.912 1.00 89.38 93 GLN A N 1
ATOM 749 C CA . GLN A 1 93 ? 8.641 0.378 -15.729 1.00 89.38 93 GLN A CA 1
ATOM 750 C C . GLN A 1 93 ? 9.067 0.608 -14.277 1.00 89.38 93 GLN A C 1
ATOM 752 O O . GLN A 1 93 ? 8.539 -0.052 -13.383 1.00 89.38 93 GLN A O 1
ATOM 757 N N . PRO A 1 94 ? 9.978 1.557 -14.005 1.00 89.44 94 PRO A N 1
ATOM 758 C CA . PRO A 1 94 ? 10.431 1.854 -12.643 1.00 89.44 94 PRO A CA 1
ATOM 759 C C . PRO A 1 94 ? 9.368 2.566 -11.782 1.00 89.44 94 PRO A C 1
ATOM 761 O O . PRO A 1 94 ? 9.646 2.952 -10.649 1.00 89.44 94 PRO A O 1
ATOM 764 N N . THR A 1 95 ? 8.160 2.766 -12.308 1.00 93.38 95 THR A N 1
ATOM 765 C CA . THR A 1 95 ? 7.052 3.430 -11.626 1.00 93.38 95 THR A CA 1
ATOM 766 C C . THR A 1 95 ? 6.373 2.513 -10.614 1.00 93.38 95 THR A C 1
ATOM 768 O O . THR A 1 95 ? 6.181 1.316 -10.854 1.00 93.38 95 THR A O 1
ATOM 771 N N . PHE A 1 96 ? 5.916 3.088 -9.509 1.00 95.00 96 PHE A N 1
ATOM 772 C CA . PHE A 1 96 ? 5.131 2.387 -8.503 1.00 95.00 96 PHE A CA 1
ATOM 773 C C . PHE A 1 96 ? 4.111 3.326 -7.861 1.00 95.00 96 PHE A C 1
ATOM 775 O O . PHE A 1 96 ? 4.236 4.551 -7.887 1.00 95.00 96 PHE A O 1
ATOM 782 N N . SER A 1 97 ? 3.091 2.743 -7.246 1.00 96.31 97 SER A N 1
ATOM 783 C CA . SER A 1 97 ? 2.153 3.484 -6.409 1.00 96.31 97 SER A CA 1
ATOM 784 C C . SER A 1 97 ? 1.790 2.656 -5.195 1.00 96.31 97 SER A C 1
ATOM 786 O O . SER A 1 97 ? 1.890 1.431 -5.222 1.00 96.31 97 SER A O 1
ATOM 788 N N . PHE A 1 98 ? 1.368 3.308 -4.122 1.00 97.31 98 PHE A N 1
ATOM 789 C CA . PHE A 1 98 ? 0.795 2.592 -2.998 1.00 97.31 98 PHE A CA 1
ATOM 790 C C . PHE A 1 98 ? -0.373 3.339 -2.383 1.00 97.31 98 PHE A C 1
ATOM 792 O O . PHE A 1 98 ? -0.466 4.565 -2.465 1.00 97.31 98 PHE A O 1
ATOM 799 N N . ILE A 1 99 ? -1.274 2.575 -1.778 1.00 97.56 99 ILE A N 1
ATOM 800 C CA . ILE A 1 99 ? -2.403 3.093 -1.017 1.00 97.56 99 ILE A CA 1
ATOM 801 C C . ILE A 1 99 ? -2.214 2.672 0.432 1.00 97.56 99 ILE A C 1
ATOM 803 O O . ILE A 1 99 ? -2.042 1.489 0.713 1.00 97.56 99 ILE A O 1
ATOM 807 N N . LEU A 1 100 ? -2.254 3.649 1.332 1.00 97.62 100 LEU A N 1
ATOM 808 C CA . LEU A 1 100 ? -2.404 3.436 2.764 1.00 97.62 100 LEU A CA 1
ATOM 809 C C . LEU A 1 100 ? -3.873 3.613 3.128 1.00 97.62 100 LEU A C 1
ATOM 811 O O . LEU A 1 100 ? -4.482 4.607 2.731 1.00 97.62 100 LEU A O 1
ATOM 815 N N . GLY A 1 101 ? -4.419 2.678 3.891 1.00 97.88 101 GLY A N 1
ATOM 816 C CA . GLY A 1 101 ? -5.705 2.816 4.561 1.00 97.88 101 GLY A CA 1
ATOM 817 C C . GLY A 1 101 ? -5.535 2.686 6.070 1.00 97.88 101 GLY A C 1
ATOM 818 O O . GLY A 1 101 ? -4.687 1.919 6.521 1.00 97.88 101 GLY A O 1
ATOM 819 N N . CYS A 1 102 ? -6.344 3.399 6.844 1.00 97.94 102 CYS A N 1
ATOM 820 C CA . CYS A 1 102 ? -6.388 3.290 8.298 1.00 97.94 102 CYS A CA 1
ATOM 821 C C . CYS A 1 102 ? -7.809 3.534 8.829 1.00 97.94 102 CYS A C 1
ATOM 823 O O . CYS A 1 102 ? -8.611 4.236 8.204 1.00 97.94 102 CYS A O 1
ATOM 825 N N . GLU A 1 103 ? -8.117 2.928 9.974 1.00 97.69 103 GLU A N 1
ATOM 826 C CA . GLU A 1 103 ? -9.375 3.107 10.705 1.00 97.69 103 GLU A CA 1
ATOM 827 C C . GLU A 1 103 ? -9.465 4.454 11.419 1.00 97.69 103 GLU A C 1
ATOM 829 O O . GLU A 1 103 ? -10.550 5.025 11.496 1.00 97.69 103 GLU A O 1
ATOM 834 N N . ASP A 1 104 ? -8.336 4.983 11.897 1.00 97.56 104 ASP A N 1
ATOM 835 C CA . ASP A 1 104 ? -8.259 6.236 12.647 1.00 97.56 104 ASP A CA 1
ATOM 836 C C . ASP A 1 104 ? -7.638 7.367 11.812 1.00 97.56 104 ASP A C 1
ATOM 838 O O . ASP A 1 104 ? -6.620 7.194 11.135 1.00 97.56 104 ASP A O 1
ATOM 842 N N . SER A 1 105 ? -8.231 8.562 11.873 1.00 97.44 105 SER A N 1
ATOM 843 C CA . SER A 1 105 ? -7.776 9.701 11.069 1.00 97.44 105 SER A CA 1
ATOM 844 C C . SER A 1 105 ? -6.436 10.254 11.541 1.00 97.44 105 SER A C 1
ATOM 846 O O . SER A 1 105 ? -5.607 10.638 10.717 1.00 97.44 105 SER A O 1
ATOM 848 N N . ALA A 1 106 ? -6.205 10.301 12.857 1.00 97.81 106 ALA A N 1
ATOM 849 C CA . ALA A 1 106 ? -4.972 10.850 13.411 1.00 97.81 106 ALA A CA 1
ATOM 850 C C . ALA A 1 106 ? -3.787 9.914 13.137 1.00 97.81 106 ALA A C 1
ATOM 852 O O . ALA A 1 106 ? -2.689 10.370 12.816 1.00 97.81 106 ALA A O 1
ATOM 853 N N . GLU A 1 107 ? -4.006 8.603 13.212 1.00 98.06 107 GLU A N 1
ATOM 854 C CA . GLU A 1 107 ? -3.028 7.603 12.800 1.00 98.06 107 GLU A CA 1
ATOM 855 C C . GLU A 1 107 ? -2.765 7.649 11.294 1.00 98.06 107 GLU A C 1
ATOM 857 O O . GLU A 1 107 ? -1.602 7.621 10.890 1.00 98.06 107 GLU A O 1
ATOM 862 N N . MET A 1 108 ? -3.796 7.827 10.459 1.00 98.00 108 MET A N 1
ATOM 863 C CA . MET A 1 108 ? -3.597 8.042 9.023 1.00 98.00 108 MET A CA 1
ATOM 864 C C . MET A 1 108 ? -2.713 9.268 8.748 1.00 98.00 108 MET A C 1
ATOM 866 O O . MET A 1 108 ? -1.831 9.215 7.894 1.00 98.00 108 MET A O 1
ATOM 870 N N . GLU A 1 109 ? -2.900 10.380 9.459 1.00 98.00 109 GLU A N 1
ATOM 871 C CA . GLU A 1 109 ? -2.043 11.561 9.297 1.00 98.00 109 GLU A CA 1
ATOM 872 C C . GLU A 1 109 ? -0.591 11.301 9.714 1.00 98.00 109 GLU A C 1
ATOM 874 O O . GLU A 1 109 ? 0.331 11.702 8.995 1.00 98.00 109 GLU A O 1
ATOM 879 N N . ARG A 1 110 ? -0.377 10.594 10.833 1.00 98.12 110 ARG A N 1
ATOM 880 C CA . ARG A 1 110 ? 0.964 10.196 11.291 1.00 98.12 110 ARG A CA 1
ATOM 881 C C . ARG A 1 110 ? 1.656 9.301 10.268 1.00 98.12 110 ARG A C 1
ATOM 883 O O . ARG A 1 110 ? 2.753 9.628 9.817 1.00 98.12 110 ARG A O 1
ATOM 890 N N . LEU A 1 111 ? 0.987 8.229 9.845 1.00 98.00 111 LEU A N 1
ATOM 891 C CA . LEU A 1 111 ? 1.492 7.316 8.824 1.00 98.00 111 LEU A CA 1
ATOM 892 C C . LEU A 1 111 ? 1.787 8.052 7.522 1.00 98.00 111 LEU A C 1
ATOM 894 O O . LEU A 1 111 ? 2.881 7.920 6.981 1.00 98.00 111 LEU A O 1
ATOM 898 N N . ALA A 1 112 ? 0.855 8.873 7.034 1.00 98.06 112 ALA A N 1
ATOM 899 C CA . ALA A 1 112 ? 1.065 9.627 5.807 1.00 98.06 112 ALA A CA 1
ATOM 900 C C . ALA A 1 112 ? 2.336 10.474 5.886 1.00 98.06 112 ALA A C 1
ATOM 902 O O . ALA A 1 112 ? 3.164 10.411 4.984 1.00 98.06 112 ALA A O 1
ATOM 903 N N . LYS A 1 113 ? 2.527 11.216 6.981 1.00 98.31 113 LYS A N 1
ATOM 904 C CA . LYS A 1 113 ? 3.706 12.065 7.179 1.00 98.31 113 LYS A CA 1
ATOM 905 C C . LYS A 1 113 ? 5.011 11.266 7.194 1.00 98.31 113 LYS A C 1
ATOM 907 O O . LYS A 1 113 ? 5.996 11.709 6.597 1.00 98.31 113 LYS A O 1
ATOM 912 N N . ASP A 1 114 ? 5.019 10.107 7.845 1.00 98.25 114 ASP A N 1
ATOM 913 C CA . ASP A 1 114 ? 6.188 9.227 7.893 1.00 98.25 114 ASP A CA 1
ATOM 914 C C . ASP A 1 114 ? 6.542 8.700 6.498 1.00 98.25 114 ASP A C 1
ATOM 916 O O . ASP A 1 114 ? 7.697 8.792 6.072 1.00 98.25 114 ASP A O 1
ATOM 920 N N . PHE A 1 115 ? 5.543 8.219 5.752 1.00 98.06 115 PHE A N 1
ATOM 921 C CA . PHE A 1 115 ? 5.737 7.744 4.384 1.00 98.06 115 PHE A CA 1
ATOM 922 C C . PHE A 1 115 ? 6.138 8.877 3.436 1.00 98.06 115 PHE A C 1
ATOM 924 O O . PHE A 1 115 ? 7.058 8.686 2.644 1.00 98.06 115 PHE A O 1
ATOM 931 N N . GLU A 1 116 ? 5.544 10.069 3.531 1.00 98.00 116 GLU A N 1
ATOM 932 C CA . GLU A 1 116 ? 5.959 11.230 2.727 1.00 98.00 116 GLU A CA 1
ATOM 933 C C . GLU A 1 116 ? 7.415 11.616 3.004 1.00 98.00 116 GLU A C 1
ATOM 935 O O . GLU A 1 116 ? 8.182 11.876 2.079 1.00 98.00 116 GLU A O 1
ATOM 940 N N . THR A 1 117 ? 7.816 11.620 4.276 1.00 97.62 117 THR A N 1
ATOM 941 C CA . THR A 1 117 ? 9.172 12.000 4.692 1.00 97.62 117 THR A CA 1
ATOM 942 C C . THR A 1 117 ? 10.202 10.976 4.228 1.00 97.62 117 THR A C 1
ATOM 944 O O . THR A 1 117 ? 11.259 11.344 3.723 1.00 97.62 117 THR A O 1
ATOM 947 N N . ARG A 1 118 ? 9.901 9.683 4.383 1.00 96.69 118 ARG A N 1
ATOM 948 C CA . ARG A 1 118 ? 10.832 8.606 4.041 1.00 96.69 118 ARG A CA 1
ATOM 949 C C . ARG A 1 118 ? 10.935 8.379 2.532 1.00 96.69 118 ARG A C 1
ATOM 951 O O . ARG A 1 118 ? 12.024 8.110 2.037 1.00 96.69 118 ARG A O 1
ATOM 958 N N . THR A 1 119 ? 9.819 8.461 1.809 1.00 95.31 119 THR A N 1
ATOM 959 C CA . THR A 1 119 ? 9.783 8.193 0.359 1.00 95.31 119 THR A CA 1
ATOM 960 C C . THR A 1 119 ? 10.037 9.438 -0.487 1.00 95.31 119 THR A C 1
ATOM 962 O O . THR A 1 119 ? 10.362 9.311 -1.664 1.00 95.31 119 THR A O 1
ATOM 965 N N . GLY A 1 120 ? 9.851 10.638 0.071 1.00 95.75 120 GLY A N 1
ATOM 966 C CA . GLY A 1 120 ? 9.863 11.896 -0.679 1.00 95.75 120 GLY A CA 1
ATOM 967 C C . GLY A 1 120 ? 8.652 12.083 -1.604 1.00 95.75 120 GLY A C 1
ATOM 968 O O . GLY A 1 120 ? 8.614 13.052 -2.363 1.00 95.75 120 GLY A O 1
ATOM 969 N N . LEU A 1 121 ? 7.676 11.169 -1.577 1.00 96.50 121 LEU A N 1
ATOM 970 C CA . LEU A 1 121 ? 6.436 11.270 -2.345 1.00 96.50 121 LEU A CA 1
ATOM 971 C C . LEU A 1 121 ? 5.401 12.102 -1.594 1.00 96.50 121 LEU A C 1
ATOM 973 O O . LEU A 1 121 ? 5.417 12.184 -0.369 1.00 96.50 121 LEU A O 1
ATOM 977 N N . LYS A 1 122 ? 4.466 12.696 -2.337 1.00 96.38 122 LYS A N 1
ATOM 978 C CA . LYS A 1 122 ? 3.282 13.337 -1.763 1.00 96.38 122 LYS A CA 1
ATOM 979 C C . LYS A 1 122 ? 2.072 12.429 -1.851 1.00 96.38 122 LYS A C 1
ATOM 981 O O . LYS A 1 122 ? 1.921 11.662 -2.801 1.00 96.38 122 LYS A O 1
ATOM 986 N N . SER A 1 123 ? 1.228 12.532 -0.833 1.00 96.31 123 SER A N 1
ATOM 987 C CA . SER A 1 123 ? -0.003 11.768 -0.735 1.00 96.31 123 SER A CA 1
ATOM 988 C C . SER A 1 123 ? -1.207 12.578 -1.205 1.00 96.31 123 SER A C 1
ATOM 990 O O . SER A 1 123 ? -1.283 13.788 -0.994 1.00 96.31 123 SER A O 1
ATOM 992 N N . VAL A 1 124 ? -2.178 11.899 -1.808 1.00 97.12 124 VAL A N 1
ATOM 993 C CA . VAL A 1 124 ? -3.503 12.453 -2.109 1.00 97.12 124 VAL A CA 1
ATOM 994 C C . VAL A 1 124 ? -4.565 11.656 -1.368 1.00 97.12 124 VAL A C 1
ATOM 996 O O . VAL A 1 124 ? -4.448 10.438 -1.235 1.00 97.12 124 VAL A O 1
ATOM 999 N N . ILE A 1 125 ? -5.598 12.335 -0.874 1.00 95.06 125 ILE A N 1
ATOM 1000 C CA . ILE A 1 125 ? -6.737 11.674 -0.228 1.00 95.06 125 ILE A CA 1
ATOM 1001 C C . ILE A 1 125 ? -7.506 10.889 -1.290 1.00 95.06 125 ILE A C 1
ATOM 1003 O O . ILE A 1 125 ? -7.800 11.416 -2.364 1.00 95.06 125 ILE A O 1
ATOM 1007 N N . THR A 1 126 ? -7.857 9.646 -0.977 1.00 88.12 126 THR A N 1
ATOM 1008 C CA . THR A 1 126 ? -8.699 8.811 -1.839 1.00 88.12 126 THR A CA 1
ATOM 1009 C C . THR A 1 126 ? -9.973 8.425 -1.109 1.00 88.12 126 THR A C 1
ATOM 1011 O O . THR A 1 126 ? -9.942 8.203 0.100 1.00 88.12 126 THR A O 1
ATOM 1014 N N . ARG A 1 127 ? -11.086 8.379 -1.842 1.00 65.88 127 ARG A N 1
ATOM 1015 C CA . ARG A 1 127 ? -12.393 7.992 -1.306 1.00 65.88 127 ARG A CA 1
ATOM 1016 C C . ARG A 1 127 ? -12.632 6.501 -1.362 1.00 65.88 127 ARG A C 1
ATOM 1018 O O . ARG A 1 127 ? -11.783 5.746 -1.883 1.00 65.88 127 ARG A O 1
#

Secondary structure (DSSP, 8-state):
----PPPS----SSSSHHHHHHHHHIIIIIGGG-SEEEEEE--SSHHHHTTS-HHHHHHHHHHTTPEEESS-SSSEEEEETTEEEEEEE-SSSS-EEEEEEESSHHHHHHHHHHHHHHH-PPEEEE-

pLDDT: mean 89.09, std 13.13, range [38.97, 98.31]

Foldseek 3Di:
DDPPDPPDPPQDQDPDPVLVCVLVCCVPPPQVVFPWKKKWKQDPPQVSLVVFDVVLVVVVCVVVVWDWDDDHDQWIWTDDPFKIKTKHQGPPGSIIMMMIGGNDPVVSVVVQVVCCVRGVTHIDTDD